Protein AF-A0A317YLQ7-F1 (afdb_monomer)

pLDDT: mean 93.56, std 6.7, range [56.38, 98.25]

Radius of gyration: 11.25 Å; Cα contacts (8 Å, |Δi|>4): 60; chains: 1; bounding box: 26×17×27 Å

Nearest PDB structures (foldseek):
  1th8-assembly1_B  TM=9.093E-01  e=4.555E-02  Geobacillus stearothermophilus
  1vc1-assembly1_B  TM=8.478E-01  e=3.467E-02  Thermotoga maritima
  1t6r-assembly1_A  TM=8.824E-01  e=3.974E-02  Thermotoga maritima
  3f43-assembly1_A-2  TM=9.277E-01  e=6.407E-02  Thermotoga maritima
  4hyl-assembly1_A  T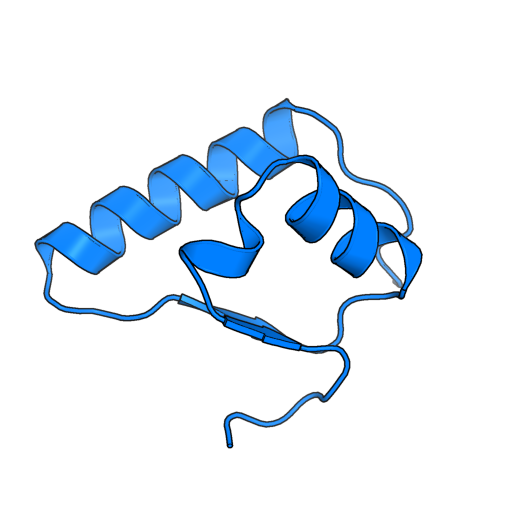M=8.976E-01  e=5.589E-02  Haliangium ochraceum DSM 14365

Structure (mmCIF, N/CA/C/O backbone):
data_AF-A0A317YLQ7-F1
#
_entry.id   AF-A0A317YLQ7-F1
#
loop_
_atom_site.group_PDB
_atom_site.id
_atom_site.type_symbol
_atom_site.label_atom_id
_atom_site.label_alt_id
_atom_site.label_comp_id
_atom_site.label_asym_id
_atom_site.label_entity_id
_atom_site.label_seq_id
_atom_site.pdbx_PDB_ins_code
_atom_site.Cartn_x
_atom_site.Cartn_y
_atom_site.Cartn_z
_atom_site.occupancy
_atom_site.B_iso_or_equiv
_atom_site.auth_seq_id
_atom_site.auth_comp_id
_atom_site.auth_asym_id
_atom_site.auth_atom_id
_atom_site.pdbx_PDB_model_num
ATOM 1 N N . GLU A 1 1 ? 2.841 8.460 -15.907 1.00 56.38 1 GLU A N 1
ATOM 2 C CA . GLU A 1 1 ? 4.108 7.723 -15.729 1.00 56.38 1 GLU A CA 1
ATOM 3 C C . GLU A 1 1 ? 3.850 6.500 -14.865 1.00 56.38 1 GLU A C 1
ATOM 5 O O . GLU A 1 1 ? 3.037 6.596 -13.953 1.00 56.38 1 GLU A O 1
ATOM 10 N N . ASN A 1 2 ? 4.475 5.362 -15.172 1.00 81.81 2 ASN A N 1
ATOM 11 C CA . ASN A 1 2 ? 4.252 4.109 -14.446 1.00 81.81 2 ASN A CA 1
ATOM 12 C C . ASN A 1 2 ? 5.120 4.069 -13.184 1.00 81.81 2 ASN A C 1
ATOM 14 O O . ASN A 1 2 ? 6.342 4.205 -13.272 1.00 81.81 2 ASN A O 1
ATOM 18 N N . VAL A 1 3 ? 4.505 3.854 -12.018 1.00 89.62 3 VAL A N 1
ATOM 19 C CA . VAL A 1 3 ? 5.235 3.717 -10.750 1.00 89.62 3 VAL A CA 1
ATOM 20 C C . VAL A 1 3 ? 6.008 2.397 -10.764 1.00 89.62 3 VAL A C 1
ATOM 22 O O . VAL A 1 3 ? 5.429 1.310 -10.734 1.00 89.62 3 VAL A O 1
ATOM 25 N N . SER A 1 4 ? 7.335 2.495 -10.834 1.00 90.06 4 SER A N 1
ATOM 26 C CA . SER A 1 4 ? 8.248 1.348 -10.943 1.00 90.06 4 SER A CA 1
ATOM 27 C C . SER A 1 4 ? 8.955 0.999 -9.631 1.00 90.06 4 SER A C 1
ATOM 29 O O . SER A 1 4 ? 9.603 -0.047 -9.536 1.00 90.06 4 SER A O 1
ATOM 31 N N . TYR A 1 5 ? 8.850 1.864 -8.621 1.00 91.81 5 TYR A N 1
ATOM 32 C CA . TYR A 1 5 ? 9.472 1.685 -7.316 1.00 91.81 5 TYR A CA 1
ATOM 33 C C . TYR A 1 5 ? 8.736 2.474 -6.229 1.00 91.81 5 TYR A C 1
ATOM 35 O O . TYR A 1 5 ? 8.174 3.536 -6.489 1.00 91.81 5 TYR A O 1
ATOM 43 N N . MET A 1 6 ? 8.781 1.948 -5.008 1.00 93.69 6 MET A N 1
ATOM 44 C CA . MET A 1 6 ? 8.312 2.595 -3.790 1.00 93.69 6 MET A CA 1
ATOM 45 C C . MET A 1 6 ? 9.235 2.173 -2.644 1.00 93.69 6 MET A C 1
ATOM 47 O O . MET A 1 6 ? 9.652 1.017 -2.581 1.00 93.69 6 MET A O 1
ATOM 51 N N . ASP A 1 7 ? 9.577 3.112 -1.767 1.00 94.50 7 ASP A N 1
ATOM 52 C CA . ASP A 1 7 ? 10.383 2.866 -0.571 1.00 94.50 7 ASP A CA 1
ATOM 53 C C . ASP A 1 7 ? 9.515 2.838 0.701 1.00 94.50 7 ASP A C 1
ATOM 55 O O . ASP A 1 7 ? 8.283 2.862 0.650 1.00 94.50 7 ASP A O 1
ATOM 59 N N . SER A 1 8 ? 10.163 2.799 1.866 1.00 94.88 8 SER A N 1
ATOM 60 C CA . SER A 1 8 ? 9.485 2.804 3.164 1.00 94.88 8 SER A CA 1
ATOM 61 C C . SER A 1 8 ? 8.655 4.064 3.423 1.00 94.88 8 SER A C 1
ATOM 63 O O . SER A 1 8 ? 7.662 3.989 4.145 1.00 94.88 8 SER A O 1
ATOM 65 N N . THR A 1 9 ? 9.020 5.206 2.836 1.00 96.69 9 THR A N 1
ATOM 66 C CA . THR A 1 9 ? 8.279 6.463 2.999 1.00 96.69 9 THR A CA 1
ATOM 67 C C . THR A 1 9 ? 6.946 6.379 2.268 1.00 96.69 9 THR A C 1
ATOM 69 O O . THR A 1 9 ? 5.906 6.711 2.838 1.00 96.69 9 THR A O 1
ATOM 72 N N . GLY A 1 10 ? 6.961 5.872 1.032 1.00 94.69 10 GLY A N 1
ATOM 73 C CA . GLY A 1 10 ? 5.739 5.628 0.266 1.00 94.69 10 GLY A CA 1
ATOM 74 C C . GLY A 1 10 ? 4.826 4.611 0.951 1.00 94.69 10 GLY A C 1
ATOM 75 O O . GLY A 1 10 ? 3.638 4.872 1.121 1.00 94.69 10 GLY A O 1
ATOM 76 N N . LEU A 1 11 ? 5.384 3.500 1.440 1.00 95.06 11 LEU A N 1
ATOM 77 C CA . LEU A 1 11 ? 4.615 2.506 2.198 1.00 95.06 11 LEU A CA 1
ATOM 78 C C . LEU A 1 11 ? 4.011 3.102 3.481 1.00 95.06 11 LEU A C 1
ATOM 80 O O . LEU A 1 11 ? 2.856 2.831 3.806 1.00 95.06 11 LEU A O 1
ATOM 84 N N . GLY A 1 12 ? 4.756 3.962 4.184 1.00 96.06 12 GLY A N 1
ATOM 85 C CA . GLY A 1 12 ? 4.283 4.655 5.383 1.00 96.06 12 GLY A CA 1
ATOM 86 C C . GLY A 1 12 ? 3.076 5.563 5.130 1.00 96.06 12 GLY A C 1
ATOM 87 O O . GLY A 1 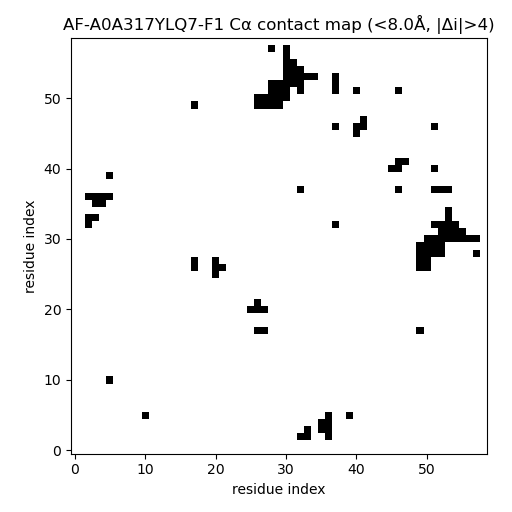12 ? 2.170 5.615 5.964 1.00 96.06 12 GLY A O 1
ATOM 88 N N . LEU A 1 13 ? 3.019 6.220 3.965 1.00 96.81 13 LEU A N 1
ATOM 89 C CA . LEU A 1 13 ? 1.847 6.993 3.545 1.00 96.81 13 LEU A CA 1
ATOM 90 C C . LEU A 1 13 ? 0.601 6.098 3.465 1.00 96.81 13 LEU A C 1
ATOM 92 O O . LEU A 1 13 ? -0.413 6.429 4.076 1.00 96.81 13 LEU A O 1
ATOM 96 N N . PHE A 1 14 ? 0.688 4.947 2.788 1.00 95.88 14 PHE A N 1
ATOM 97 C CA . PHE A 1 14 ? -0.442 4.018 2.654 1.00 95.88 14 PHE A CA 1
ATOM 98 C C . PHE A 1 14 ? -0.895 3.441 3.995 1.00 95.88 14 PHE A C 1
ATOM 100 O O . PHE A 1 14 ? -2.095 3.336 4.231 1.00 95.88 14 PHE A O 1
ATOM 107 N N . VAL A 1 15 ? 0.033 3.135 4.905 1.00 96.19 15 VAL A N 1
ATOM 108 C CA . VAL A 1 15 ? -0.310 2.695 6.269 1.00 96.19 15 VAL A CA 1
ATOM 109 C C . VAL A 1 15 ? -1.080 3.782 7.024 1.00 96.19 15 VAL A C 1
ATOM 111 O O . VAL A 1 15 ? -2.089 3.496 7.673 1.00 96.19 15 VAL A O 1
ATOM 114 N N . GLY A 1 16 ? -0.633 5.038 6.930 1.00 97.62 16 GLY A N 1
ATOM 115 C CA . GLY A 1 16 ? -1.326 6.176 7.534 1.00 97.62 16 GLY A CA 1
ATOM 116 C C . GLY A 1 16 ? -2.733 6.368 6.964 1.00 97.62 16 GLY A C 1
ATOM 117 O O . GLY A 1 16 ? -3.694 6.508 7.724 1.00 97.62 16 GLY A O 1
ATOM 118 N N . THR A 1 17 ? -2.863 6.314 5.637 1.00 97.81 17 THR A N 1
ATOM 119 C CA . THR A 1 17 ? -4.150 6.409 4.939 1.00 97.81 17 THR A CA 1
ATOM 120 C C . THR A 1 17 ? -5.086 5.265 5.318 1.00 97.81 17 THR A C 1
ATOM 122 O O . THR A 1 17 ? -6.232 5.530 5.672 1.00 97.81 17 THR A O 1
ATOM 125 N N . LEU A 1 18 ? -4.604 4.017 5.328 1.00 97.00 18 LEU A N 1
ATOM 126 C CA . LEU A 1 18 ? -5.385 2.848 5.741 1.00 97.00 18 LEU A CA 1
ATOM 127 C C . LEU A 1 18 ? -5.938 3.033 7.157 1.00 97.00 18 LEU A C 1
ATOM 129 O O . LEU A 1 18 ? -7.126 2.836 7.393 1.00 97.00 18 LEU A O 1
ATOM 133 N N . LYS A 1 19 ? -5.097 3.472 8.102 1.00 97.44 19 LYS A N 1
ATOM 134 C CA . LYS A 1 19 ? -5.530 3.706 9.484 1.00 97.44 19 LYS A CA 1
ATOM 135 C C . LYS A 1 19 ? -6.645 4.752 9.565 1.00 97.44 19 LYS A C 1
ATOM 137 O O . LYS A 1 19 ? -7.599 4.554 10.311 1.00 97.44 19 LYS A O 1
ATOM 142 N N . ALA A 1 20 ? -6.529 5.847 8.815 1.00 98.25 20 ALA A N 1
ATOM 143 C CA . ALA A 1 20 ? -7.542 6.898 8.791 1.00 98.25 20 ALA A CA 1
ATOM 144 C C . ALA A 1 20 ? -8.862 6.426 8.155 1.00 98.25 20 ALA A C 1
ATOM 146 O O . ALA A 1 20 ? -9.935 6.772 8.647 1.00 98.25 20 ALA A O 1
ATOM 147 N N . LEU A 1 21 ? -8.799 5.615 7.095 1.00 98.06 21 LEU A N 1
ATOM 148 C CA . LEU A 1 21 ? -9.980 5.045 6.442 1.00 98.06 21 LEU A CA 1
ATOM 149 C C . LEU A 1 21 ? -10.692 4.030 7.343 1.00 98.06 21 LEU A C 1
ATOM 151 O O . LEU A 1 21 ? -11.899 4.150 7.540 1.00 98.06 21 LEU A O 1
ATOM 155 N N . ASN A 1 22 ? -9.945 3.133 7.993 1.00 96.12 22 ASN A N 1
ATOM 156 C CA . ASN A 1 22 ? -10.500 2.158 8.936 1.00 96.12 22 ASN A CA 1
ATOM 157 C C . ASN A 1 22 ? -11.212 2.830 10.121 1.00 96.12 22 ASN A C 1
ATOM 159 O O . ASN A 1 22 ? -12.217 2.323 10.601 1.00 96.12 22 ASN A O 1
ATOM 163 N N . GLN A 1 23 ? -10.731 3.990 10.583 1.00 98.12 23 GLN A N 1
ATOM 164 C CA . GLN A 1 23 ? -11.403 4.774 11.633 1.00 98.12 23 GLN A CA 1
ATOM 165 C C . GLN A 1 23 ? -12.759 5.353 11.206 1.00 98.12 23 GLN A C 1
ATOM 167 O O . GLN A 1 23 ? -13.519 5.802 12.059 1.00 98.12 23 GLN A O 1
ATOM 172 N N . ASN A 1 24 ? -13.039 5.383 9.905 1.00 97.88 24 ASN A N 1
ATOM 173 C CA . ASN A 1 24 ? -14.264 5.918 9.321 1.00 97.88 24 ASN A CA 1
ATOM 174 C C . ASN A 1 24 ? -15.063 4.834 8.573 1.00 97.88 24 ASN A C 1
ATOM 176 O O . ASN A 1 24 ? -15.879 5.174 7.711 1.00 97.88 24 ASN A O 1
ATOM 180 N N . ASP A 1 25 ? -14.801 3.553 8.867 1.00 97.50 25 ASP A N 1
ATOM 181 C CA . ASP A 1 25 ? -15.424 2.391 8.220 1.00 97.50 25 ASP A CA 1
ATOM 182 C C . ASP A 1 25 ? -15.344 2.466 6.682 1.00 97.50 25 ASP A C 1
ATOM 184 O O . ASP A 1 25 ? -16.327 2.273 5.961 1.00 97.50 25 ASP A O 1
ATOM 188 N N . LYS A 1 26 ? -14.161 2.833 6.171 1.00 97.56 26 LYS A N 1
ATOM 189 C CA . LYS A 1 26 ? -13.844 2.895 4.740 1.00 97.56 26 LYS A CA 1
ATOM 190 C C . LYS A 1 26 ? -12.741 1.914 4.383 1.00 97.56 26 LYS A C 1
ATOM 192 O O . LYS A 1 26 ? -11.818 1.689 5.158 1.00 97.56 26 LYS A O 1
ATOM 197 N N . GLU A 1 27 ? -12.813 1.415 3.160 1.00 95.75 27 GLU A N 1
ATOM 198 C CA . GLU A 1 27 ? -11.836 0.503 2.576 1.00 95.75 27 GLU A CA 1
ATOM 199 C C . GLU A 1 27 ? -10.858 1.254 1.662 1.00 95.75 27 GLU A C 1
ATOM 201 O O . GLU A 1 27 ? -11.192 2.288 1.075 1.00 95.75 27 GLU A O 1
ATOM 206 N N . LEU A 1 28 ? -9.637 0.725 1.538 1.00 96.44 28 LEU A N 1
ATOM 207 C CA . LEU A 1 28 ? -8.597 1.253 0.658 1.00 96.44 28 LEU A CA 1
ATOM 208 C C . LEU A 1 28 ? -8.364 0.301 -0.517 1.00 96.44 28 LEU A C 1
ATOM 210 O O . LEU A 1 28 ? -7.960 -0.844 -0.313 1.00 96.44 28 LEU A O 1
ATOM 214 N N . TYR A 1 29 ? -8.551 0.822 -1.730 1.00 96.50 29 TYR A N 1
ATOM 215 C CA . TYR A 1 29 ? -8.294 0.122 -2.985 1.00 96.50 29 TYR A CA 1
ATOM 216 C C . TYR A 1 29 ? -7.117 0.765 -3.717 1.00 96.50 29 TYR A C 1
ATOM 218 O O . TYR A 1 29 ? -7.132 1.957 -4.028 1.00 96.50 29 TYR A O 1
ATOM 226 N N . ILE A 1 30 ? -6.097 -0.039 -4.001 1.00 94.75 30 ILE A N 1
ATOM 227 C CA . ILE A 1 30 ? -4.935 0.312 -4.811 1.00 94.75 30 ILE A CA 1
ATOM 228 C C . ILE A 1 30 ? -5.009 -0.531 -6.083 1.00 94.75 30 ILE A C 1
ATOM 230 O O . ILE A 1 30 ? -4.822 -1.745 -6.052 1.00 94.75 30 ILE A O 1
ATOM 234 N N . LEU A 1 31 ? -5.306 0.127 -7.198 1.00 95.25 31 LEU A N 1
ATOM 235 C CA . LEU A 1 31 ? -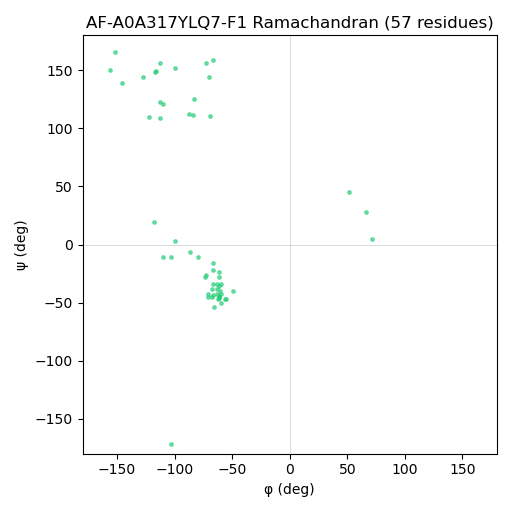5.575 -0.502 -8.489 1.00 95.25 31 LEU A CA 1
ATOM 236 C C . LEU A 1 31 ? -4.467 -0.177 -9.495 1.00 95.25 31 LEU A C 1
ATOM 238 O O . LEU A 1 31 ? -3.792 0.849 -9.374 1.00 95.25 31 LEU A O 1
ATOM 242 N N . GLY A 1 32 ? -4.301 -1.025 -10.507 1.00 94.38 32 GLY A N 1
ATOM 243 C CA . GLY A 1 32 ? -3.325 -0.818 -11.575 1.00 94.38 32 GLY A CA 1
ATOM 244 C C . GLY A 1 32 ? -1.871 -0.891 -11.106 1.00 94.38 32 GLY A C 1
ATOM 245 O O . GLY A 1 32 ? -1.010 -0.212 -11.674 1.00 94.38 32 GLY A O 1
ATOM 246 N N . VAL A 1 33 ? -1.575 -1.652 -10.046 1.00 94.38 33 VAL A N 1
ATOM 247 C CA . VAL A 1 33 ? -0.184 -1.816 -9.605 1.00 94.38 33 VAL A CA 1
ATOM 248 C C . VAL A 1 33 ? 0.602 -2.664 -10.601 1.00 94.38 33 VAL A C 1
ATOM 250 O O . VAL A 1 33 ? 0.085 -3.620 -11.166 1.00 94.38 33 VAL A O 1
ATOM 253 N N . SER A 1 34 ? 1.882 -2.341 -10.793 1.00 94.31 34 SER A N 1
ATOM 254 C CA . SER A 1 34 ? 2.799 -3.248 -11.492 1.00 94.31 34 SER A CA 1
ATOM 255 C C . SER A 1 34 ? 3.145 -4.453 -10.613 1.00 94.31 34 SER A C 1
ATOM 257 O O . SER A 1 34 ? 3.161 -4.320 -9.388 1.00 94.31 34 SER A O 1
ATOM 259 N N . ASP A 1 35 ? 3.541 -5.582 -11.209 1.00 93.81 35 ASP A N 1
ATOM 260 C CA . ASP A 1 35 ? 3.936 -6.813 -10.497 1.00 93.81 35 ASP A CA 1
ATOM 261 C C . ASP A 1 35 ? 4.945 -6.542 -9.374 1.00 93.81 35 ASP A C 1
ATOM 263 O O . ASP A 1 35 ? 4.877 -7.101 -8.280 1.00 93.81 35 ASP A O 1
ATOM 267 N N . ARG A 1 36 ? 5.900 -5.638 -9.630 1.00 93.81 36 ARG A N 1
ATOM 268 C CA . ARG A 1 36 ? 6.928 -5.256 -8.657 1.00 93.81 3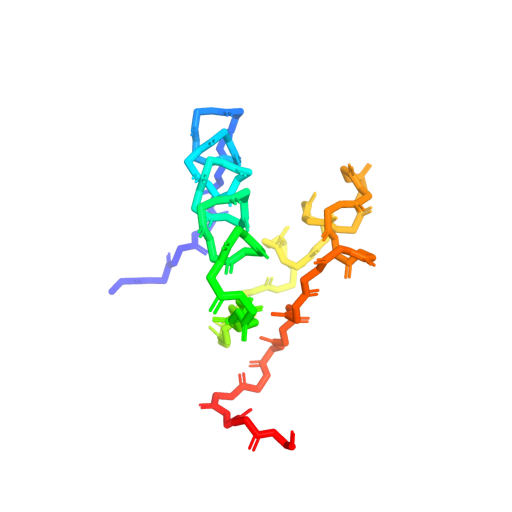6 ARG A CA 1
ATOM 269 C C . ARG A 1 36 ? 6.334 -4.519 -7.459 1.00 93.81 36 ARG A C 1
ATOM 271 O O . ARG A 1 36 ? 6.749 -4.780 -6.332 1.00 93.81 36 ARG A O 1
ATOM 278 N N . ILE A 1 37 ? 5.409 -3.591 -7.696 1.00 95.44 37 ILE A N 1
ATOM 279 C CA . ILE A 1 37 ? 4.733 -2.852 -6.626 1.00 95.44 37 ILE A CA 1
ATOM 280 C C . ILE A 1 37 ? 3.773 -3.778 -5.876 1.00 95.44 37 ILE A C 1
ATOM 282 O O . ILE A 1 37 ? 3.795 -3.790 -4.649 1.00 95.44 37 ILE A O 1
ATOM 286 N N . GLY A 1 38 ? 3.015 -4.619 -6.583 1.00 95.25 38 GLY A N 1
ATOM 287 C CA . GLY A 1 38 ? 2.165 -5.643 -5.975 1.00 95.25 38 GLY A CA 1
ATOM 288 C C . GLY A 1 38 ? 2.955 -6.571 -5.050 1.00 95.25 38 GLY A C 1
ATOM 289 O O . GLY A 1 38 ? 2.578 -6.761 -3.894 1.00 95.25 38 GLY A O 1
ATOM 290 N N . ARG A 1 39 ? 4.119 -7.056 -5.505 1.00 94.88 39 ARG A N 1
ATOM 291 C CA . ARG A 1 39 ? 5.026 -7.867 -4.683 1.00 94.88 39 ARG A CA 1
ATOM 292 C C . ARG A 1 39 ? 5.579 -7.107 -3.479 1.00 94.88 39 ARG A C 1
ATOM 294 O O . ARG A 1 39 ? 5.784 -7.714 -2.436 1.00 94.88 39 ARG A O 1
ATOM 301 N N . LEU A 1 40 ? 5.815 -5.798 -3.583 1.00 95.50 40 LEU A N 1
ATOM 302 C CA . LEU A 1 40 ? 6.254 -4.994 -2.438 1.00 95.50 40 LEU A CA 1
ATOM 303 C C . LEU A 1 40 ? 5.184 -4.966 -1.331 1.00 95.50 40 LEU A C 1
ATOM 305 O O . LEU A 1 40 ? 5.511 -5.137 -0.157 1.00 95.50 40 LEU A O 1
ATOM 309 N N . PHE A 1 41 ? 3.910 -4.804 -1.695 1.00 95.75 41 PHE A N 1
ATOM 310 C CA . PHE A 1 41 ? 2.801 -4.887 -0.738 1.00 95.75 41 PHE A CA 1
ATOM 311 C C . PHE A 1 41 ? 2.624 -6.302 -0.165 1.00 95.75 41 PHE A C 1
ATOM 313 O O . PHE A 1 41 ? 2.294 -6.445 1.010 1.00 95.75 41 PHE A O 1
ATOM 320 N N . GLU A 1 42 ? 2.886 -7.342 -0.960 1.00 95.69 42 GLU A N 1
ATOM 321 C CA . GLU A 1 42 ? 2.848 -8.743 -0.519 1.00 95.69 42 GLU A CA 1
ATOM 322 C C . GLU A 1 42 ? 3.941 -9.050 0.518 1.00 95.69 42 GLU A C 1
ATOM 324 O O . GLU A 1 42 ? 3.635 -9.476 1.627 1.00 95.69 42 GLU A O 1
ATOM 329 N N . ILE A 1 43 ? 5.215 -8.762 0.222 1.00 95.31 43 ILE A N 1
ATOM 330 C CA . ILE A 1 43 ? 6.327 -9.086 1.141 1.00 95.31 43 ILE A CA 1
ATOM 331 C C . ILE A 1 43 ? 6.293 -8.276 2.441 1.00 95.31 43 ILE A C 1
ATOM 333 O O . ILE A 1 43 ? 6.900 -8.672 3.433 1.00 95.31 43 ILE A O 1
ATOM 337 N N . THR A 1 44 ? 5.620 -7.125 2.434 1.00 94.44 44 THR A N 1
ATOM 338 C CA . THR A 1 44 ? 5.434 -6.285 3.624 1.00 94.44 44 THR A CA 1
ATOM 339 C C . THR A 1 44 ? 4.211 -6.694 4.447 1.00 94.44 44 THR A C 1
ATOM 341 O O . THR A 1 44 ? 4.011 -6.143 5.527 1.00 94.44 44 THR A O 1
ATOM 344 N N . GLY A 1 45 ? 3.396 -7.639 3.958 1.00 94.12 45 GLY A N 1
ATOM 345 C CA . GLY A 1 45 ? 2.141 -8.068 4.585 1.00 94.12 45 GLY A CA 1
ATOM 346 C C . GLY A 1 45 ? 1.012 -7.039 4.487 1.00 94.12 45 GLY A C 1
ATOM 347 O O . GLY A 1 45 ? -0.064 -7.237 5.041 1.00 94.12 45 GLY A O 1
ATOM 348 N N . LEU A 1 46 ? 1.228 -5.922 3.787 1.00 94.75 46 LEU A N 1
ATOM 349 C CA . LEU A 1 46 ? 0.225 -4.868 3.644 1.00 94.75 46 LEU A CA 1
ATOM 350 C C . LEU A 1 46 ? -0.914 -5.275 2.708 1.00 94.75 46 LEU A C 1
ATOM 352 O O . LEU A 1 46 ? -2.029 -4.789 2.880 1.00 94.75 46 LEU A O 1
ATOM 356 N N . LYS A 1 47 ? -0.655 -6.183 1.759 1.00 94.50 47 LYS A N 1
ATOM 357 C CA . LYS A 1 47 ? -1.682 -6.734 0.863 1.00 94.50 47 LYS A 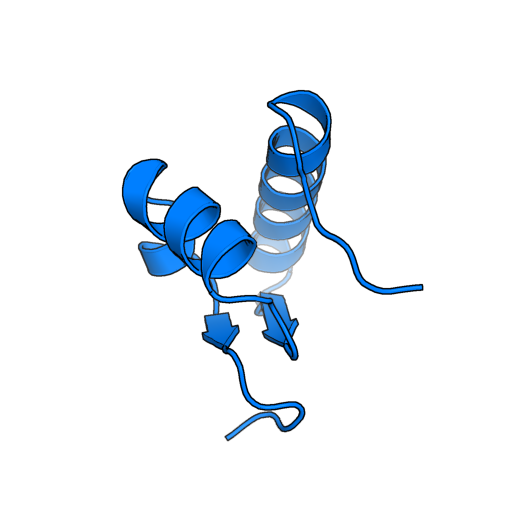CA 1
ATOM 358 C C . LYS A 1 47 ? -2.790 -7.489 1.613 1.00 94.50 47 LYS A C 1
ATOM 360 O O . LYS A 1 47 ? -3.905 -7.546 1.118 1.00 94.50 47 LYS A O 1
ATOM 365 N N . ASP A 1 48 ? -2.520 -7.994 2.815 1.00 94.12 48 ASP A N 1
ATOM 366 C CA . ASP A 1 48 ? -3.526 -8.684 3.638 1.00 94.12 48 ASP A CA 1
ATOM 367 C C . ASP A 1 48 ? -4.459 -7.710 4.379 1.00 94.12 48 ASP A C 1
ATOM 369 O O . ASP A 1 48 ? -5.456 -8.119 4.972 1.00 94.12 48 ASP A O 1
ATOM 373 N N . LEU A 1 49 ? -4.125 -6.415 4.379 1.00 94.81 49 LEU A N 1
ATOM 374 C CA . LEU A 1 49 ? -4.824 -5.378 5.140 1.00 94.81 49 LEU A CA 1
ATOM 375 C C . LEU A 1 49 ? -5.614 -4.402 4.256 1.00 94.81 49 LEU A C 1
ATOM 377 O O . LEU A 1 49 ? -6.347 -3.569 4.785 1.00 94.81 49 LEU A O 1
ATOM 381 N N . MET A 1 50 ? -5.428 -4.448 2.935 1.00 94.88 50 MET A N 1
ATOM 382 C CA . MET A 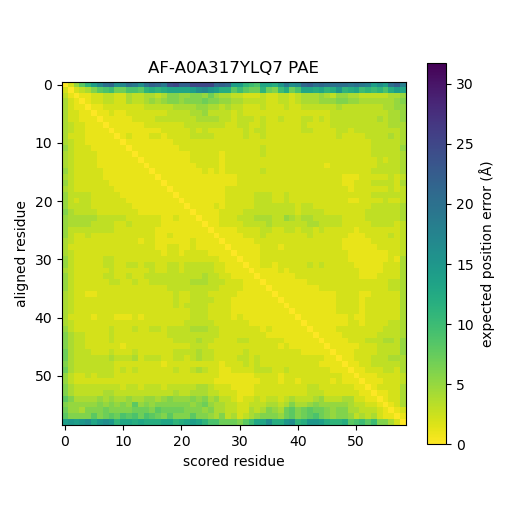1 50 ? -6.047 -3.542 1.961 1.00 94.88 50 MET A CA 1
ATOM 383 C C . MET A 1 50 ? -6.201 -4.235 0.601 1.00 94.88 50 MET A C 1
ATOM 385 O O . MET A 1 50 ? -5.558 -5.248 0.341 1.00 94.88 50 MET A O 1
ATOM 389 N N . HIS A 1 51 ? -6.992 -3.667 -0.306 1.00 95.81 51 HIS A N 1
ATOM 390 C CA . HIS A 1 51 ? -7.216 -4.259 -1.625 1.00 95.81 51 HIS A CA 1
ATOM 391 C C . HIS A 1 51 ? -6.136 -3.781 -2.601 1.00 95.81 51 HIS A C 1
ATOM 393 O O . HIS A 1 51 ? -6.094 -2.600 -2.941 1.00 95.81 51 HIS A O 1
ATOM 399 N N . VAL A 1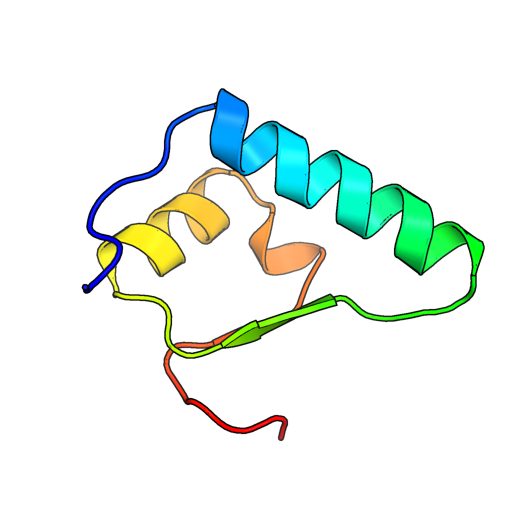 52 ? -5.253 -4.679 -3.050 1.00 95.44 52 VAL A N 1
ATOM 400 C CA . VAL A 1 52 ? -4.174 -4.360 -4.004 1.00 95.44 52 VAL A CA 1
ATOM 401 C C . VAL A 1 52 ? -4.295 -5.237 -5.244 1.00 95.44 52 VAL A C 1
ATOM 403 O O . VAL A 1 52 ? -4.000 -6.434 -5.182 1.00 95.44 52 VAL A O 1
ATOM 406 N N . ASN A 1 53 ? -4.673 -4.626 -6.369 1.00 94.25 53 ASN A N 1
ATOM 407 C CA . ASN A 1 53 ? -4.999 -5.321 -7.613 1.00 94.25 53 ASN A CA 1
ATOM 408 C C . ASN A 1 53 ? -4.214 -4.765 -8.810 1.00 94.25 53 ASN A C 1
ATOM 410 O O . ASN A 1 53 ? -3.990 -3.561 -8.934 1.00 94.25 53 ASN A O 1
ATOM 414 N N . GLU A 1 54 ? -3.836 -5.659 -9.723 1.00 92.31 54 GLU A N 1
ATOM 415 C CA . GLU A 1 54 ? -3.251 -5.300 -11.025 1.00 92.31 54 GLU A CA 1
ATOM 416 C C . GLU A 1 54 ? -4.313 -4.738 -11.984 1.00 92.31 54 GLU A C 1
ATOM 418 O O . GLU A 1 54 ? -4.010 -3.909 -12.841 1.00 92.31 54 GLU A O 1
ATOM 423 N N . GLY A 1 55 ? -5.575 -5.148 -11.812 1.00 92.56 55 GLY A N 1
ATOM 424 C CA . GLY A 1 55 ? -6.717 -4.592 -12.534 1.00 92.56 55 GLY A CA 1
ATOM 425 C C . GLY A 1 55 ? -6.999 -3.137 -12.156 1.00 92.56 55 GLY A C 1
ATOM 426 O O . GLY A 1 55 ? -6.595 -2.656 -11.098 1.00 92.56 55 GLY A O 1
ATOM 427 N N . THR A 1 56 ? -7.706 -2.429 -13.035 1.00 90.69 56 THR A N 1
ATOM 428 C CA . THR A 1 56 ? -8.048 -1.005 -12.873 1.00 90.69 56 THR A CA 1
ATOM 429 C C . THR A 1 56 ? -9.469 -0.768 -12.369 1.00 90.69 56 THR A C 1
ATOM 431 O O . 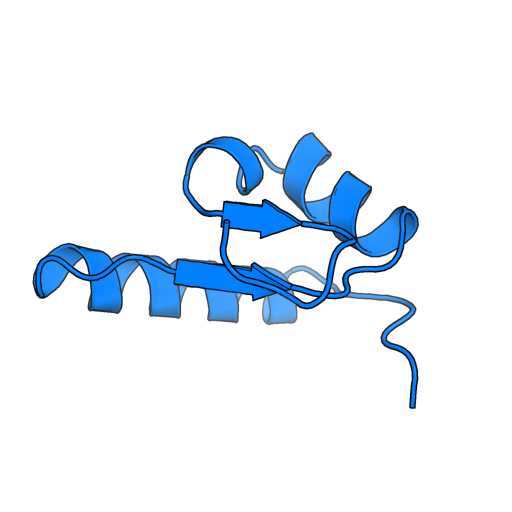THR A 1 56 ? -9.892 0.380 -12.260 1.00 90.69 56 THR A O 1
ATOM 434 N N . GLU A 1 57 ? -10.208 -1.834 -12.076 1.00 90.25 57 GLU A N 1
ATOM 435 C CA . GLU A 1 57 ? -11.601 -1.788 -11.639 1.00 90.25 57 GLU A CA 1
ATOM 436 C C . GLU A 1 57 ? -11.728 -2.340 -10.215 1.00 90.25 57 GLU A C 1
ATOM 438 O O . GLU A 1 57 ? -10.930 -3.175 -9.781 1.00 90.25 57 GLU A O 1
ATOM 443 N N . VAL A 1 58 ? -12.708 -1.817 -9.477 1.00 85.81 58 VAL A N 1
A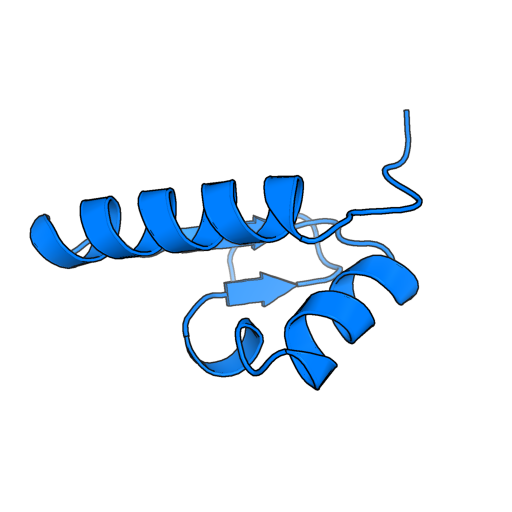TOM 444 C CA . VAL A 1 58 ? -13.124 -2.378 -8.190 1.00 85.81 58 VAL A CA 1
ATOM 445 C C . VAL A 1 58 ? -14.111 -3.493 -8.511 1.00 85.81 58 VAL A C 1
ATOM 447 O O . VAL A 1 58 ? -15.189 -3.204 -9.031 1.00 85.81 58 VAL A O 1
ATOM 450 N N . GLU A 1 59 ? -13.710 -4.738 -8.260 1.00 66.75 59 GLU A N 1
ATOM 451 C CA . GLU A 1 59 ? -14.619 -5.893 -8.280 1.00 66.75 59 GLU A CA 1
ATOM 452 C C . GLU A 1 59 ? -15.508 -5.923 -7.033 1.00 66.75 59 GLU A C 1
ATOM 454 O O . GLU A 1 59 ? -14.992 -5.601 -5.935 1.00 66.75 59 GLU A O 1
#

Sequence (59 aa):
ENVSYMDSTGLGLFVGTLKALNQNDKELYILGVSDRIGRLFEITGLKDLMHVNEGTEVE

Secondary structure (DSSP, 8-state):
-------HHHHHHHHHHHHHHHTTT---EE-S--HHHHHHHHHTTGGGTSEE-SSSS--

InterPro domains:
  IPR002645 STAS domain [PF01740] (2-53)
  IPR002645 STAS domain [PS50801] (1-59)
  IPR003658 Anti-sigma factor antagonist [TIGR00377] (1-57)
  IPR036513 STAS domain superfamily [G3DSA:3.30.750.24] (1-58)
  IPR036513 STAS domain superfamily [SSF52091] (2-54)

Organism: Staphylococcus pseudintermedius (NCBI:txid283734)

Solvent-accessible surface area (backbone atoms only — not comparable to full-atom values): 3677 Å² total; per-residue (Å²): 135,82,75,83,78,78,55,72,68,58,53,49,51,52,54,53,50,47,55,56,31,53,75,66,82,42,86,53,78,46,58,53,43,41,74,69,54,50,47,53,34,49,79,69,54,50,44,83,76,39,48,72,38,63,50,82,70,90,130

Mean predicted aligned error: 2.86 Å

Foldseek 3Di:
DAPPDDDPVNVVVVVVVLVVQVVVVHADAAELHDPNVLVVCVVVVVVVSHHYYNHPDDD